Protein AF-A0A8S2YFB3-F1 (afdb_monomer)

Structure (mmCIF, N/CA/C/O backbone):
data_AF-A0A8S2YFB3-F1
#
_entry.id   AF-A0A8S2YFB3-F1
#
loop_
_atom_site.group_PDB
_atom_site.id
_atom_site.type_symbol
_atom_site.label_atom_id
_atom_site.label_alt_id
_atom_site.label_comp_id
_atom_site.label_asym_id
_atom_site.label_entity_id
_atom_site.label_seq_id
_atom_site.pdbx_PDB_ins_code
_atom_site.Cartn_x
_atom_site.Cartn_y
_atom_site.Cartn_z
_atom_site.occupancy
_atom_site.B_iso_or_equiv
_atom_site.auth_seq_id
_atom_site.auth_comp_id
_atom_site.auth_asym_id
_atom_site.auth_atom_id
_atom_site.pdbx_PDB_model_num
ATOM 1 N N . ILE A 1 1 ? -1.501 19.693 7.434 1.00 49.97 1 ILE A N 1
ATOM 2 C CA . ILE A 1 1 ? -2.723 18.866 7.502 1.00 49.97 1 ILE A CA 1
ATOM 3 C C . ILE A 1 1 ? -2.506 17.859 6.420 1.00 49.97 1 ILE A C 1
ATOM 5 O O . ILE A 1 1 ? -2.488 18.239 5.253 1.00 49.97 1 ILE A O 1
ATOM 9 N N . ASP A 1 2 ? -2.258 16.641 6.848 1.00 79.56 2 ASP A N 1
ATOM 10 C CA . ASP A 1 2 ? -1.669 15.637 5.988 1.00 79.56 2 ASP A CA 1
ATOM 11 C C . ASP A 1 2 ? -2.846 14.886 5.369 1.00 79.56 2 ASP A C 1
ATOM 13 O O . ASP A 1 2 ? -3.764 14.430 6.065 1.00 79.56 2 ASP A O 1
ATOM 17 N N . VAL A 1 3 ? -2.932 14.944 4.041 1.00 84.69 3 VAL A N 1
ATOM 18 C CA . VAL A 1 3 ? -4.125 14.548 3.277 1.00 84.69 3 VAL A CA 1
ATOM 19 C C . VAL A 1 3 ? -4.432 13.071 3.512 1.00 84.69 3 VAL A C 1
ATOM 21 O O . VAL A 1 3 ? -5.593 12.681 3.637 1.00 84.69 3 VAL A O 1
ATOM 24 N N . GLU A 1 4 ? -3.391 12.262 3.649 1.00 85.88 4 GLU A N 1
ATOM 25 C CA . GLU A 1 4 ? -3.441 10.858 4.012 1.00 85.88 4 GLU A CA 1
ATOM 26 C C . GLU A 1 4 ? -4.167 10.621 5.342 1.00 85.88 4 GLU A C 1
ATOM 28 O O . GLU A 1 4 ? -5.025 9.741 5.409 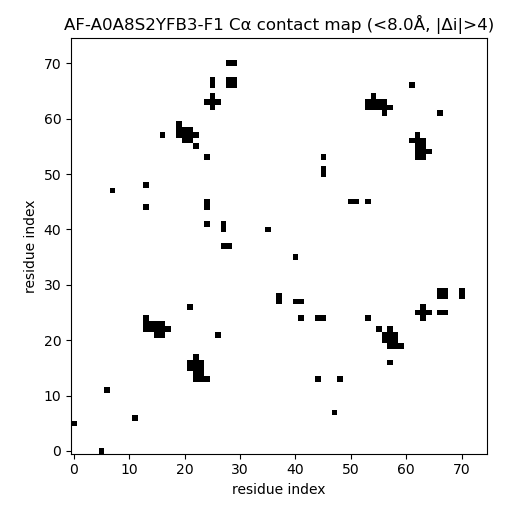1.00 85.88 4 GLU A O 1
ATOM 33 N N . GLN A 1 5 ? -3.930 11.440 6.372 1.00 87.88 5 GLN A N 1
ATOM 34 C CA . GLN A 1 5 ? -4.586 11.274 7.669 1.00 87.88 5 GLN A CA 1
ATOM 35 C C . GLN A 1 5 ? -6.080 11.600 7.580 1.00 87.88 5 GLN A C 1
ATOM 37 O O . GLN A 1 5 ? -6.898 10.853 8.113 1.00 87.88 5 GLN A O 1
ATOM 42 N N . ILE A 1 6 ? -6.458 12.649 6.835 1.00 92.12 6 ILE A N 1
ATOM 43 C CA . ILE A 1 6 ? -7.875 12.962 6.582 1.00 92.12 6 ILE A CA 1
ATOM 44 C C . ILE A 1 6 ? -8.567 11.768 5.915 1.00 92.12 6 ILE A C 1
ATOM 46 O O . ILE A 1 6 ? -9.671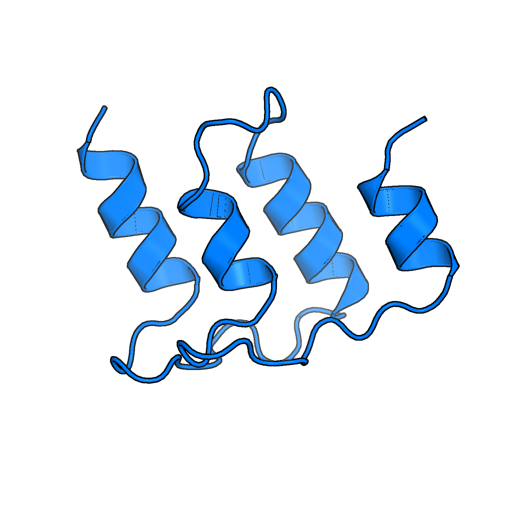 11.392 6.311 1.00 92.12 6 ILE A O 1
ATOM 50 N N . LEU A 1 7 ? -7.949 11.182 4.886 1.00 90.44 7 LEU A N 1
ATOM 51 C CA . LEU A 1 7 ? -8.540 10.064 4.148 1.00 90.44 7 LEU A CA 1
ATOM 52 C C . LEU A 1 7 ? -8.716 8.828 5.039 1.00 90.44 7 LEU A C 1
ATOM 54 O O . LEU A 1 7 ? -9.758 8.171 4.976 1.00 90.44 7 LEU A O 1
ATOM 58 N N . LEU A 1 8 ? -7.731 8.537 5.890 1.00 90.94 8 LEU A N 1
ATOM 59 C CA . LEU A 1 8 ? -7.805 7.445 6.859 1.00 90.94 8 LEU A CA 1
ATOM 60 C C . LEU A 1 8 ? -8.908 7.675 7.898 1.00 90.94 8 LEU A C 1
ATOM 62 O O . LEU A 1 8 ? -9.700 6.767 8.154 1.00 90.94 8 LEU A O 1
ATOM 66 N N . ASP A 1 9 ? -9.019 8.890 8.432 1.00 92.00 9 ASP A N 1
ATOM 67 C CA . ASP A 1 9 ? -10.037 9.252 9.425 1.00 92.00 9 ASP A CA 1
ATOM 68 C C . ASP A 1 9 ? -11.463 9.173 8.853 1.00 92.00 9 ASP A C 1
ATOM 70 O O . ASP A 1 9 ? -12.418 8.899 9.581 1.00 92.00 9 ASP A O 1
ATOM 74 N N . ASN A 1 10 ? -11.618 9.351 7.537 1.00 93.88 10 ASN A N 1
ATOM 75 C CA . ASN A 1 10 ? -12.894 9.204 6.832 1.00 93.88 10 ASN A CA 1
ATOM 76 C C . ASN A 1 10 ? -13.225 7.751 6.436 1.00 93.88 10 ASN A C 1
ATOM 78 O O . ASN A 1 10 ? -14.221 7.518 5.751 1.00 93.88 10 ASN A O 1
ATOM 82 N N . GLY A 1 11 ? -12.432 6.7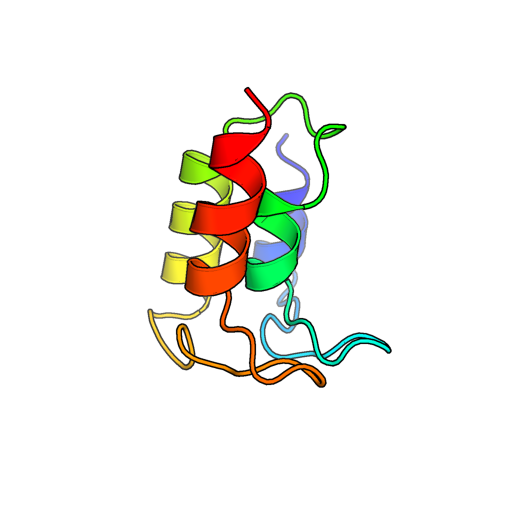64 6.865 1.00 89.06 11 GLY A N 1
ATOM 83 C CA . GLY A 1 11 ? -12.723 5.348 6.630 1.00 89.06 11 GLY A CA 1
ATOM 84 C C . GLY A 1 11 ? -12.461 4.886 5.196 1.00 89.06 11 GLY A C 1
ATOM 85 O O . GLY A 1 11 ? -13.187 4.029 4.693 1.00 89.06 11 GLY A O 1
ATOM 86 N N . CYS A 1 12 ? -11.446 5.450 4.535 1.00 90.81 12 CYS A N 1
ATOM 87 C CA . CYS A 1 12 ? -10.987 4.975 3.230 1.00 90.81 12 CYS A CA 1
ATOM 88 C C . CYS A 1 12 ? -10.693 3.461 3.248 1.00 90.81 12 CYS A C 1
ATOM 90 O O . CYS A 1 12 ? -10.079 2.943 4.185 1.00 90.81 12 CYS A O 1
ATOM 92 N N . ASP A 1 13 ? -11.111 2.752 2.197 1.00 92.62 13 ASP A N 1
ATOM 93 C CA . ASP A 1 13 ? -10.847 1.321 2.047 1.00 92.62 13 ASP A CA 1
ATOM 94 C C . ASP A 1 13 ? -9.465 1.080 1.417 1.00 92.62 13 ASP A C 1
ATOM 96 O O . ASP A 1 13 ? -9.236 1.287 0.224 1.00 92.62 13 ASP A O 1
ATOM 100 N N . LEU A 1 14 ? -8.541 0.609 2.255 1.00 93.62 14 LEU A N 1
ATOM 101 C CA . LEU A 1 14 ? -7.145 0.338 1.912 1.00 93.62 14 LEU A CA 1
ATOM 102 C C . LEU A 1 14 ? -6.932 -0.989 1.166 1.00 93.62 14 LEU A C 1
ATOM 104 O O . LEU A 1 14 ? -5.796 -1.318 0.827 1.00 93.62 14 LEU A O 1
ATOM 108 N N . PHE A 1 15 ? -7.990 -1.762 0.919 1.00 93.44 15 PHE A N 1
ATOM 109 C CA . PHE A 1 15 ? -7.924 -3.038 0.200 1.00 93.44 15 PHE A CA 1
ATOM 110 C C . PHE A 1 15 ? -8.503 -2.948 -1.217 1.00 93.44 15 PHE A C 1
ATOM 112 O O . PHE A 1 15 ? -8.489 -3.941 -1.951 1.00 93.44 15 PHE A O 1
ATOM 119 N N . ILE A 1 16 ? -8.981 -1.768 -1.627 1.00 94.00 16 ILE A N 1
ATOM 120 C CA . ILE A 1 16 ? -9.424 -1.528 -3.001 1.00 94.00 16 ILE A CA 1
ATOM 121 C C . ILE A 1 16 ? -8.239 -1.690 -3.946 1.00 94.00 16 ILE A C 1
ATOM 123 O O . ILE A 1 16 ? -7.176 -1.103 -3.750 1.00 94.00 16 ILE A O 1
ATOM 127 N N . LYS A 1 17 ? -8.458 -2.474 -5.001 1.00 94.19 17 LYS A N 1
ATOM 128 C CA . LYS A 1 17 ? -7.514 -2.644 -6.099 1.00 94.19 17 LYS A CA 1
ATOM 129 C C . LYS A 1 17 ? -7.838 -1.676 -7.231 1.00 94.19 17 LYS A C 1
ATOM 131 O O . LYS A 1 17 ? -8.998 -1.541 -7.622 1.00 94.19 17 LYS A O 1
ATOM 136 N N . ASP A 1 18 ? -6.813 -1.039 -7.779 1.00 93.44 18 ASP A N 1
ATOM 137 C CA . ASP A 1 18 ? -6.929 -0.290 -9.026 1.00 93.44 18 ASP A CA 1
ATOM 138 C C . ASP A 1 18 ? -6.967 -1.221 -10.261 1.00 93.44 18 ASP A C 1
ATOM 140 O O . ASP A 1 18 ? -7.060 -2.447 -10.157 1.00 93.44 18 ASP A O 1
ATOM 144 N N . LYS A 1 19 ? -6.885 -0.638 -11.465 1.00 95.75 19 LYS A N 1
ATOM 145 C CA . LYS A 1 19 ? -6.901 -1.386 -12.737 1.00 95.75 19 LYS A CA 1
ATOM 146 C C . LYS A 1 19 ? -5.712 -2.343 -12.905 1.00 95.75 19 LYS A C 1
ATOM 148 O O . LYS A 1 19 ? -5.826 -3.311 -13.653 1.00 95.75 19 LYS A O 1
ATOM 153 N N . SER A 1 20 ? -4.603 -2.078 -12.224 1.00 94.19 20 SER A N 1
ATOM 154 C CA . SER A 1 20 ? -3.392 -2.901 -12.223 1.00 94.19 20 SER A CA 1
ATOM 155 C C . SER A 1 20 ? -3.405 -3.945 -11.102 1.00 94.19 20 SER A C 1
ATOM 157 O O . SER A 1 20 ? -2.467 -4.728 -10.975 1.00 94.19 20 SER A O 1
ATOM 159 N N . GLY A 1 21 ? -4.467 -3.996 -10.293 1.00 95.62 21 GLY A N 1
ATOM 160 C CA . GLY A 1 21 ? -4.550 -4.882 -9.136 1.00 95.62 21 GLY A CA 1
ATOM 161 C C . GLY A 1 21 ? -3.821 -4.339 -7.904 1.00 95.62 21 GLY A C 1
ATOM 162 O 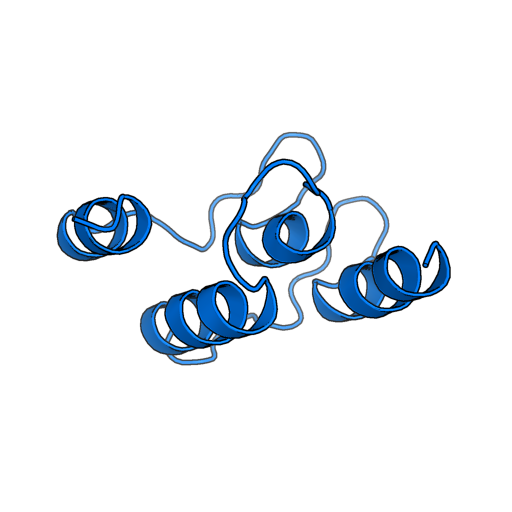O . GLY A 1 21 ? -3.725 -5.050 -6.904 1.00 95.62 21 GLY A O 1
ATOM 163 N N . ASN A 1 22 ? -3.315 -3.105 -7.957 1.00 94.75 22 ASN A N 1
ATOM 164 C CA . ASN A 1 22 ? -2.562 -2.494 -6.872 1.00 94.75 22 ASN A CA 1
ATOM 165 C C . ASN A 1 22 ? -3.516 -1.997 -5.782 1.00 94.75 22 ASN A C 1
ATOM 167 O O . ASN A 1 22 ? -4.444 -1.236 -6.057 1.00 94.75 22 ASN A O 1
ATOM 171 N N . ILE A 1 23 ? -3.256 -2.393 -4.536 1.00 94.38 23 ILE A N 1
ATOM 172 C CA . ILE A 1 23 ? -3.762 -1.686 -3.345 1.00 94.38 23 ILE A CA 1
ATOM 173 C C . ILE A 1 23 ? -2.929 -0.420 -3.084 1.00 94.38 23 ILE A C 1
ATOM 175 O O . ILE A 1 23 ? -1.782 -0.379 -3.535 1.00 94.38 23 ILE A O 1
ATOM 179 N N . PRO A 1 24 ? -3.415 0.570 -2.308 1.00 91.81 24 PRO A N 1
ATOM 180 C CA . PRO A 1 24 ? -2.678 1.803 -2.013 1.00 91.81 24 PRO A CA 1
ATOM 181 C C . PRO A 1 24 ? -1.222 1.584 -1.588 1.00 91.81 24 PRO A C 1
ATOM 183 O O . PRO A 1 24 ? -0.344 2.318 -2.031 1.00 91.81 24 PRO A O 1
ATOM 186 N N . LEU A 1 25 ? -0.944 0.523 -0.817 1.00 92.50 25 LEU A N 1
ATOM 187 C CA . LEU A 1 25 ? 0.407 0.188 -0.359 1.00 92.50 25 LEU A CA 1
ATOM 188 C C . LEU A 1 25 ? 1.402 -0.111 -1.500 1.00 92.50 25 LEU A C 1
ATOM 190 O O . LEU A 1 25 ? 2.584 0.173 -1.353 1.00 92.50 25 LEU A O 1
ATOM 194 N N . HIS A 1 26 ? 0.946 -0.638 -2.643 1.00 93.19 26 HIS A N 1
ATOM 195 C CA . HIS A 1 26 ? 1.799 -0.822 -3.829 1.00 93.19 26 HIS A CA 1
ATOM 196 C C . HIS A 1 26 ? 2.299 0.513 -4.375 1.00 93.19 26 HIS A C 1
ATOM 198 O O . HIS A 1 26 ? 3.449 0.629 -4.787 1.00 93.19 26 HIS A O 1
ATOM 204 N N . ASN A 1 27 ? 1.426 1.519 -4.375 1.00 90.19 27 ASN A N 1
ATOM 205 C CA . ASN A 1 27 ? 1.672 2.781 -5.058 1.00 90.19 27 ASN A CA 1
ATOM 206 C C . ASN A 1 27 ? 2.582 3.720 -4.254 1.00 90.19 27 ASN A C 1
ATOM 208 O O . ASN A 1 27 ? 3.167 4.624 -4.845 1.00 90.19 27 ASN A O 1
ATOM 212 N N . VAL A 1 28 ? 2.772 3.458 -2.952 1.00 88.69 28 VAL A N 1
ATOM 213 C CA . VAL A 1 28 ? 3.650 4.236 -2.057 1.00 88.69 28 VAL A CA 1
ATOM 214 C C . VAL A 1 28 ? 5.063 4.397 -2.621 1.00 88.69 28 VAL A C 1
ATOM 216 O O . VAL A 1 28 ? 5.667 5.451 -2.472 1.00 88.69 28 VAL A O 1
ATOM 219 N N . PHE A 1 29 ? 5.586 3.371 -3.293 1.00 84.06 29 PHE A N 1
ATOM 220 C CA . PHE A 1 29 ? 6.953 3.378 -3.821 1.00 84.06 29 PHE A CA 1
ATOM 221 C C . PHE A 1 29 ? 7.028 3.681 -5.320 1.00 84.06 29 PHE A C 1
ATOM 223 O O . PHE A 1 29 ? 8.122 3.751 -5.873 1.00 84.06 29 PHE A O 1
ATOM 230 N N . VAL A 1 30 ? 5.894 3.796 -6.012 1.00 80.25 30 VAL A N 1
ATOM 231 C CA . VAL A 1 30 ? 5.860 3.944 -7.477 1.00 80.25 30 VAL A CA 1
ATOM 232 C C . VAL A 1 30 ? 5.803 5.415 -7.880 1.00 80.25 30 VAL A C 1
ATOM 234 O O . VAL A 1 30 ? 6.405 5.795 -8.885 1.00 80.25 30 VAL A O 1
ATOM 237 N N . ASP A 1 31 ? 5.113 6.249 -7.099 1.00 72.25 31 ASP A N 1
ATOM 238 C CA . ASP A 1 31 ? 4.954 7.667 -7.414 1.00 72.25 31 ASP A CA 1
ATOM 239 C C . ASP A 1 31 ? 6.008 8.525 -6.700 1.00 72.25 31 ASP A C 1
ATOM 241 O O . ASP A 1 31 ? 5.966 8.725 -5.490 1.00 72.25 31 ASP A O 1
ATOM 245 N N . LYS A 1 32 ? 6.965 9.050 -7.472 1.00 65.38 32 LYS A N 1
ATOM 246 C CA . LYS A 1 32 ? 8.044 9.925 -6.978 1.00 65.38 32 LYS A CA 1
ATOM 247 C C . LYS A 1 32 ? 7.601 11.381 -6.780 1.00 65.38 32 LYS A C 1
ATOM 249 O O . LYS A 1 32 ? 8.426 12.220 -6.431 1.00 65.38 32 LYS A O 1
ATOM 254 N N . ASN A 1 33 ? 6.338 11.706 -7.066 1.00 57.78 33 ASN A N 1
ATOM 255 C CA . ASN A 1 33 ? 5.833 13.081 -6.997 1.00 57.78 33 ASN A CA 1
ATOM 256 C C . ASN A 1 33 ? 5.324 13.478 -5.609 1.00 57.78 33 ASN A C 1
ATOM 258 O O . ASN A 1 33 ? 4.948 14.634 -5.409 1.00 57.78 33 ASN A O 1
ATOM 262 N N . VAL A 1 34 ? 5.296 12.545 -4.661 1.00 56.47 34 VAL A N 1
ATOM 263 C CA . VAL A 1 34 ? 4.945 12.844 -3.278 1.00 56.47 34 VAL A CA 1
ATOM 264 C C . VAL A 1 34 ? 6.226 13.317 -2.597 1.00 56.47 34 VAL A C 1
ATOM 266 O O . VAL A 1 34 ? 7.194 12.572 -2.513 1.00 56.47 34 VAL A O 1
ATOM 269 N N . GLY A 1 35 ? 6.268 14.578 -2.162 1.00 59.03 35 GLY A N 1
ATOM 270 C CA . GLY A 1 35 ? 7.409 15.134 -1.419 1.00 59.03 35 GLY A CA 1
ATOM 271 C C . GLY A 1 35 ? 7.603 14.522 -0.025 1.00 59.03 35 GLY A C 1
ATOM 272 O O . GLY A 1 35 ? 8.491 14.962 0.702 1.00 59.03 35 GLY A O 1
ATOM 273 N N . ASP A 1 36 ? 6.776 13.539 0.328 1.00 66.38 36 ASP A N 1
ATOM 274 C CA . ASP A 1 36 ? 6.760 12.841 1.604 1.00 66.38 36 ASP A CA 1
ATOM 275 C C . ASP A 1 36 ? 7.626 11.578 1.544 1.00 66.38 36 ASP A C 1
ATOM 277 O O . ASP A 1 36 ? 7.768 10.942 0.496 1.00 66.38 36 ASP A O 1
ATOM 281 N N . ASP A 1 37 ? 8.210 11.202 2.682 1.00 81.69 37 ASP A N 1
ATOM 282 C CA . ASP A 1 37 ? 9.006 9.983 2.796 1.00 81.69 37 ASP A CA 1
ATOM 283 C C . ASP A 1 37 ? 8.104 8.753 2.543 1.00 81.69 37 ASP A C 1
ATOM 285 O O . ASP A 1 37 ? 7.176 8.493 3.322 1.00 81.6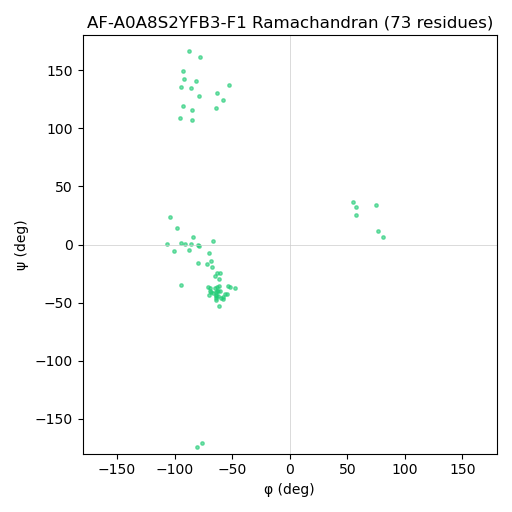9 37 ASP A O 1
ATOM 289 N N . PRO A 1 38 ? 8.357 7.945 1.492 1.00 84.25 38 PRO A N 1
ATOM 290 C CA . PRO A 1 38 ? 7.547 6.764 1.203 1.00 84.25 38 PRO A CA 1
ATOM 291 C C . PRO A 1 38 ? 7.567 5.748 2.356 1.00 84.25 38 PRO A C 1
ATOM 293 O O . PRO A 1 38 ? 6.624 4.971 2.517 1.00 84.25 38 PRO A O 1
ATOM 296 N N . VAL A 1 39 ? 8.602 5.747 3.202 1.00 86.06 39 VAL A N 1
ATOM 297 C CA . VAL A 1 39 ? 8.659 4.895 4.395 1.00 86.06 39 VAL A CA 1
ATOM 298 C C . VAL A 1 39 ? 7.629 5.339 5.433 1.00 86.06 39 VAL A C 1
ATOM 300 O O . VAL A 1 39 ? 6.958 4.488 6.022 1.00 86.06 39 VAL A O 1
ATOM 303 N N . GLU A 1 40 ? 7.452 6.645 5.635 1.00 88.06 40 GLU A N 1
ATOM 304 C CA . GLU A 1 40 ? 6.468 7.186 6.576 1.00 88.06 40 GLU A CA 1
ATOM 305 C C . GLU A 1 40 ? 5.042 6.833 6.139 1.00 88.06 40 GLU A C 1
ATOM 307 O O . GLU A 1 40 ? 4.274 6.257 6.921 1.00 88.06 40 GLU A O 1
ATOM 312 N N . LEU A 1 41 ? 4.727 7.052 4.859 1.00 88.00 41 LEU A N 1
ATOM 313 C CA . LEU A 1 41 ? 3.427 6.706 4.289 1.00 88.00 41 LEU A CA 1
ATOM 314 C C . LEU A 1 41 ? 3.164 5.191 4.342 1.00 88.00 41 LEU A C 1
ATOM 316 O O . LEU A 1 41 ? 2.063 4.756 4.695 1.00 88.00 41 LEU A O 1
ATOM 320 N N . CYS A 1 42 ? 4.182 4.368 4.071 1.00 90.50 42 CYS A N 1
ATOM 321 C CA . CYS A 1 42 ? 4.096 2.912 4.193 1.00 90.50 42 CYS A CA 1
ATOM 322 C C . CYS A 1 42 ? 3.757 2.481 5.628 1.00 90.50 42 CYS A C 1
ATOM 324 O O . CYS A 1 42 ? 2.864 1.651 5.838 1.00 90.50 42 CYS A O 1
ATOM 326 N N . VAL A 1 43 ? 4.429 3.057 6.631 1.00 91.62 43 VAL A N 1
ATOM 327 C CA . VAL A 1 43 ? 4.175 2.763 8.049 1.00 91.62 43 VAL A CA 1
ATOM 328 C C . VAL A 1 43 ? 2.766 3.193 8.454 1.00 91.62 43 VAL A C 1
ATOM 330 O O . VAL A 1 43 ? 2.080 2.437 9.149 1.00 91.62 43 VAL A O 1
ATOM 333 N N . LEU A 1 44 ? 2.321 4.374 8.023 1.00 91.81 44 LEU A N 1
ATOM 334 C CA . LEU A 1 44 ? 0.991 4.895 8.324 1.00 91.81 44 LEU A CA 1
ATOM 335 C C . LEU A 1 44 ? -0.111 3.987 7.758 1.00 91.81 44 LEU A C 1
ATOM 337 O O . LEU A 1 44 ? -0.973 3.516 8.506 1.00 91.81 44 LEU A O 1
ATOM 341 N N . ILE A 1 45 ? -0.042 3.674 6.461 1.00 91.38 45 ILE A N 1
ATOM 342 C CA . ILE A 1 45 ? -1.013 2.806 5.783 1.00 91.38 45 ILE A CA 1
ATOM 343 C C . ILE A 1 45 ? -0.992 1.402 6.400 1.00 91.38 45 ILE A C 1
ATOM 345 O O . ILE A 1 45 ? -2.048 0.859 6.724 1.00 91.38 45 ILE A O 1
ATOM 349 N N . SER A 1 46 ? 0.188 0.829 6.656 1.00 93.12 46 SER A N 1
ATOM 350 C CA . SER A 1 46 ? 0.312 -0.508 7.259 1.00 93.12 46 SER A CA 1
ATOM 351 C C . SER A 1 46 ? -0.332 -0.587 8.647 1.00 93.12 46 SER A C 1
ATOM 353 O O . SER A 1 46 ? -1.006 -1.572 8.969 1.00 93.12 46 SER A O 1
ATOM 355 N N . LYS A 1 47 ? -0.175 0.462 9.468 1.00 93.31 47 LYS A N 1
ATOM 356 C CA . LYS A 1 47 ? -0.852 0.572 10.768 1.00 93.31 47 LYS A CA 1
ATOM 357 C C . LYS A 1 47 ? -2.367 0.648 10.604 1.00 93.31 47 LYS A C 1
ATOM 359 O O . LYS A 1 47 ? -3.080 -0.075 11.301 1.00 93.31 47 LYS A O 1
ATOM 364 N N . ALA A 1 48 ? -2.861 1.468 9.676 1.00 92.75 48 ALA A N 1
ATOM 365 C CA . ALA A 1 48 ? -4.292 1.598 9.410 1.00 92.75 48 ALA A CA 1
ATOM 366 C C . ALA A 1 48 ? -4.918 0.287 8.894 1.00 92.75 48 ALA A C 1
ATOM 368 O O . ALA A 1 48 ? -6.005 -0.098 9.326 1.00 92.75 48 ALA A O 1
ATOM 369 N N . MET A 1 49 ? -4.183 -0.476 8.078 1.00 93.38 49 MET A N 1
ATOM 370 C CA . MET A 1 49 ? -4.551 -1.831 7.639 1.00 93.38 49 MET A CA 1
ATOM 371 C C . MET A 1 49 ? -4.482 -2.879 8.761 1.00 93.38 49 MET A C 1
ATOM 373 O O . MET A 1 49 ? -4.873 -4.031 8.559 1.00 93.38 49 MET A O 1
ATOM 377 N N . LYS A 1 50 ? -3.968 -2.518 9.946 1.00 93.75 50 LYS A N 1
ATOM 378 C CA . LYS A 1 50 ? -3.679 -3.441 11.055 1.00 93.75 50 LYS A CA 1
ATOM 379 C C . LYS A 1 50 ? -2.765 -4.590 10.618 1.00 93.75 50 LYS A C 1
ATOM 381 O O . LYS A 1 50 ? -2.948 -5.722 11.063 1.00 93.75 50 LYS A O 1
ATOM 386 N N . TYR A 1 51 ? -1.814 -4.293 9.731 1.00 89.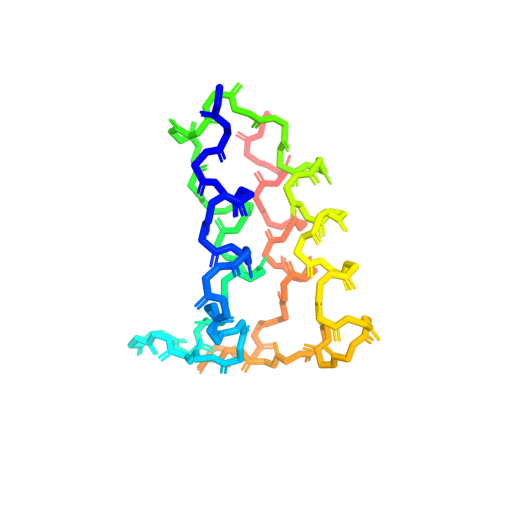44 51 TYR A N 1
ATOM 387 C CA . TYR A 1 51 ? -0.847 -5.242 9.173 1.00 89.44 51 TYR A CA 1
ATOM 388 C C . TYR A 1 51 ? -1.474 -6.456 8.465 1.00 89.44 51 TYR A C 1
ATOM 390 O O . TYR A 1 51 ? -0.861 -7.518 8.381 1.00 89.44 51 TYR A O 1
ATOM 398 N N . LYS A 1 52 ? -2.704 -6.321 7.955 1.00 90.62 52 LYS A N 1
ATOM 399 C CA . LYS A 1 52 ? -3.366 -7.365 7.164 1.00 90.62 52 LYS A CA 1
ATOM 400 C C . LYS A 1 52 ? -3.084 -7.176 5.678 1.00 90.62 52 LYS A C 1
ATOM 402 O O . LYS A 1 52 ? -3.078 -6.048 5.202 1.00 90.62 52 LYS A O 1
ATOM 407 N N . SER A 1 53 ? -2.909 -8.284 4.957 1.00 90.25 53 SER A N 1
ATOM 408 C CA . SER A 1 53 ? -2.813 -8.313 3.488 1.00 90.25 53 SER A CA 1
ATOM 409 C C . SER A 1 53 ? -1.688 -7.440 2.907 1.00 90.25 53 SER A C 1
ATOM 411 O O . SER A 1 53 ? -1.816 -6.892 1.811 1.00 90.25 53 SER A O 1
ATOM 413 N N . LEU A 1 54 ? -0.574 -7.307 3.635 1.00 91.56 54 LEU A N 1
ATOM 414 C CA . LEU A 1 54 ? 0.621 -6.582 3.175 1.00 91.56 54 LEU A CA 1
ATOM 415 C C . LEU A 1 54 ? 1.323 -7.290 2.007 1.00 91.56 54 LEU A C 1
ATOM 417 O O . LEU A 1 54 ? 2.104 -6.679 1.289 1.00 91.56 54 LEU A O 1
ATOM 421 N N . ASP A 1 55 ? 1.037 -8.575 1.832 1.00 94.62 55 ASP A N 1
ATOM 422 C CA . ASP A 1 55 ? 1.522 -9.477 0.793 1.00 94.62 55 ASP A CA 1
ATOM 423 C C . ASP A 1 55 ? 0.529 -9.627 -0.370 1.00 94.62 55 ASP A C 1
ATOM 425 O O . ASP A 1 55 ? 0.666 -10.532 -1.187 1.00 94.62 55 ASP A O 1
ATOM 429 N N . THR A 1 56 ? -0.479 -8.751 -0.464 1.00 95.00 56 THR A N 1
ATOM 430 C CA . THR A 1 56 ? -1.438 -8.786 -1.576 1.00 95.00 56 THR A CA 1
ATOM 431 C C . THR A 1 56 ? -0.695 -8.647 -2.896 1.00 95.00 56 THR A C 1
ATOM 433 O O . THR A 1 56 ? -0.023 -7.648 -3.113 1.00 95.00 56 THR A O 1
ATOM 436 N N . GLU A 1 57 ? -0.883 -9.603 -3.796 1.00 96.06 57 GLU A N 1
ATOM 437 C CA . GLU A 1 57 ? -0.357 -9.517 -5.152 1.00 96.06 57 GLU A CA 1
ATOM 438 C C . GLU A 1 57 ? -1.258 -8.657 -6.055 1.00 96.06 57 GLU A C 1
ATOM 440 O O . GLU A 1 57 ? -2.503 -8.715 -6.002 1.00 96.06 57 GLU A O 1
ATOM 445 N N . ASN A 1 58 ? -0.609 -7.862 -6.903 1.00 95.44 58 ASN A N 1
ATOM 446 C CA . ASN A 1 58 ? -1.231 -7.175 -8.024 1.00 95.44 58 ASN A CA 1
ATOM 447 C C . ASN A 1 58 ? -1.402 -8.112 -9.239 1.00 95.44 58 ASN A C 1
ATOM 449 O O . ASN A 1 58 ? -1.129 -9.311 -9.167 1.00 95.44 58 ASN A O 1
ATOM 453 N N . ASN A 1 59 ? -1.853 -7.580 -10.378 1.00 97.50 59 ASN A N 1
ATOM 454 C CA . ASN A 1 59 ? -2.106 -8.390 -11.578 1.00 97.50 59 ASN A CA 1
ATOM 455 C C . ASN A 1 59 ? -0.830 -8.967 -12.222 1.00 97.50 59 ASN A C 1
ATOM 457 O O . ASN A 1 59 ? -0.925 -9.862 -13.059 1.00 97.50 59 ASN A O 1
ATOM 461 N N . GLU A 1 60 ? 0.347 -8.469 -11.846 1.00 94.94 60 GLU A N 1
ATOM 462 C CA . GLU A 1 60 ? 1.652 -8.968 -12.289 1.00 94.94 60 GLU A CA 1
ATOM 463 C C . GLU A 1 60 ? 2.260 -9.984 -11.305 1.00 94.94 60 GLU A C 1
ATOM 465 O O . GLU A 1 60 ? 3.371 -10.459 -11.530 1.00 94.94 60 GLU A O 1
ATOM 470 N N . GLY A 1 61 ? 1.566 -10.316 -10.207 1.00 95.94 61 GLY A N 1
ATOM 471 C CA . GLY A 1 61 ? 2.116 -11.141 -9.124 1.00 95.94 61 GLY A CA 1
ATOM 472 C C . GLY A 1 61 ? 3.088 -10.381 -8.210 1.00 95.94 61 GLY A C 1
ATOM 473 O O .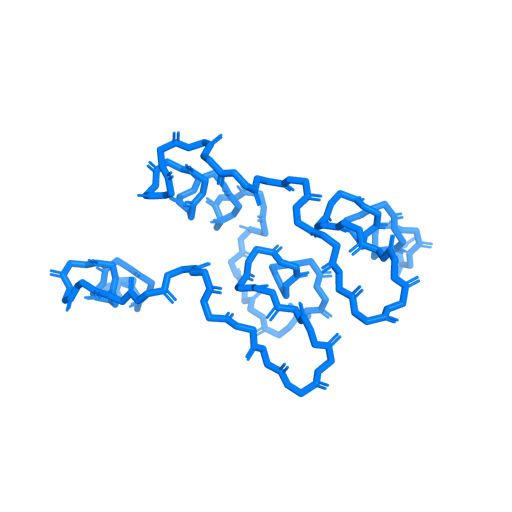 GLY A 1 61 ? 3.800 -10.980 -7.403 1.00 95.94 61 GLY A O 1
ATOM 474 N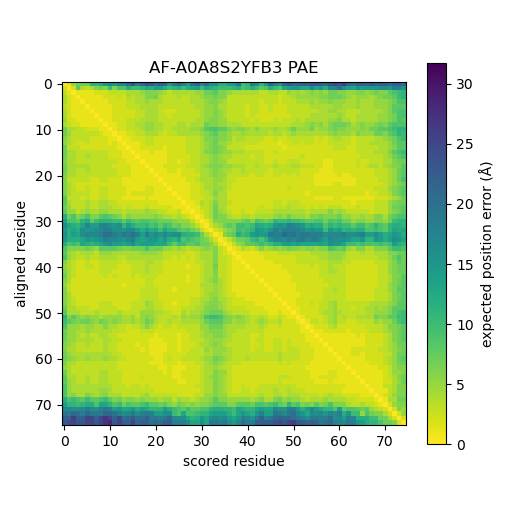 N . ASN A 1 62 ? 3.159 -9.052 -8.328 1.00 95.38 62 ASN A N 1
ATOM 475 C CA . ASN A 1 62 ? 4.020 -8.222 -7.497 1.00 95.38 62 ASN A CA 1
ATOM 476 C C . ASN A 1 62 ? 3.311 -7.865 -6.188 1.00 95.38 62 ASN A C 1
ATOM 478 O O . ASN A 1 62 ? 2.153 -7.464 -6.205 1.00 95.38 62 ASN A O 1
ATOM 482 N N . THR A 1 63 ? 4.017 -7.989 -5.063 1.00 95.19 63 THR A N 1
ATOM 483 C CA . THR A 1 63 ? 3.585 -7.474 -3.759 1.00 95.19 63 THR A CA 1
ATOM 484 C C . THR A 1 63 ? 4.050 -6.022 -3.605 1.00 95.19 63 THR A C 1
ATOM 486 O O . THR A 1 63 ? 4.958 -5.590 -4.330 1.00 95.19 63 THR A O 1
ATOM 489 N N . PRO A 1 64 ? 3.537 -5.261 -2.621 1.00 93.31 64 PRO A N 1
ATOM 490 C CA . PRO A 1 64 ? 4.063 -3.934 -2.317 1.00 93.31 64 PRO A CA 1
ATOM 491 C C . PRO A 1 64 ? 5.577 -3.934 -2.069 1.00 93.31 64 PRO A C 1
ATOM 493 O O . PRO A 1 64 ? 6.277 -3.020 -2.498 1.00 93.31 64 PRO A O 1
ATOM 496 N N . LEU A 1 65 ? 6.102 -4.996 -1.444 1.00 92.69 65 LEU A N 1
ATOM 497 C CA . LEU A 1 65 ? 7.536 -5.150 -1.209 1.00 92.69 65 LEU A CA 1
ATOM 498 C C . LEU A 1 65 ? 8.321 -5.396 -2.506 1.00 92.69 65 LEU A C 1
ATOM 500 O O . LEU A 1 65 ? 9.417 -4.857 -2.654 1.00 92.69 65 LEU A O 1
ATOM 504 N N . HIS A 1 66 ? 7.773 -6.165 -3.458 1.00 93.06 66 HIS A N 1
ATOM 505 C CA . HIS A 1 66 ? 8.399 -6.330 -4.776 1.00 93.06 66 HIS A CA 1
ATOM 506 C C . HIS A 1 66 ? 8.579 -4.970 -5.461 1.00 93.06 66 HIS A C 1
ATOM 508 O O . HIS A 1 66 ? 9.670 -4.672 -5.948 1.00 93.06 66 HIS A O 1
ATOM 514 N N . LEU A 1 67 ? 7.553 -4.114 -5.424 1.00 90.44 67 LEU A N 1
ATOM 515 C CA . LEU A 1 67 ? 7.637 -2.772 -5.999 1.00 90.44 67 LEU A CA 1
ATOM 516 C C . LEU A 1 67 ? 8.625 -1.879 -5.241 1.00 90.44 67 LEU A C 1
ATOM 518 O O . LEU A 1 67 ? 9.436 -1.223 -5.882 1.00 90.44 67 LEU A O 1
ATOM 522 N N . ALA A 1 68 ? 8.651 -1.920 -3.904 1.00 88.38 68 ALA A N 1
ATOM 523 C CA . ALA A 1 68 ? 9.604 -1.147 -3.100 1.00 88.38 68 ALA A CA 1
ATOM 524 C C . ALA A 1 68 ? 11.070 -1.406 -3.494 1.00 88.38 68 ALA A C 1
ATOM 526 O O . ALA A 1 68 ? 11.864 -0.471 -3.616 1.00 88.38 68 ALA A O 1
ATOM 527 N N . VAL A 1 69 ? 11.423 -2.675 -3.734 1.00 88.56 69 VAL A N 1
ATOM 528 C CA . VAL A 1 69 ? 12.775 -3.084 -4.149 1.00 88.56 69 VAL A CA 1
ATOM 529 C C . VAL A 1 69 ? 13.090 -2.651 -5.581 1.00 88.56 69 VAL A C 1
ATOM 531 O O . VAL A 1 69 ? 14.228 -2.295 -5.880 1.00 88.56 69 VAL A O 1
ATOM 534 N N . VAL A 1 70 ? 12.110 -2.687 -6.486 1.00 85.06 70 VAL A N 1
ATOM 535 C CA . VAL A 1 70 ? 12.310 -2.245 -7.875 1.00 85.06 70 VAL A CA 1
ATOM 536 C C . VAL A 1 70 ? 12.482 -0.726 -7.933 1.00 85.06 70 VAL A C 1
ATOM 538 O O . VAL A 1 70 ? 13.400 -0.242 -8.593 1.00 85.06 70 VAL A O 1
ATOM 541 N N . SER A 1 71 ? 11.662 0.020 -7.194 1.00 76.62 71 SER A N 1
ATOM 542 C CA . SER A 1 71 ? 11.675 1.483 -7.174 1.00 76.62 71 SER A CA 1
ATOM 543 C C . SER A 1 71 ? 12.960 2.082 -6.598 1.00 76.62 71 SER A C 1
ATOM 545 O O . SER A 1 71 ? 13.449 3.084 -7.120 1.00 76.62 71 SER A O 1
ATOM 547 N N . THR A 1 72 ? 13.536 1.454 -5.566 1.00 63.72 72 THR A N 1
ATOM 548 C CA . THR A 1 7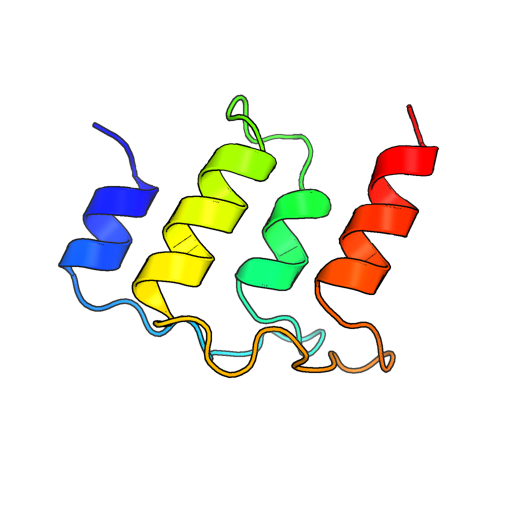2 ? 14.786 1.898 -4.909 1.00 63.72 72 THR A CA 1
ATOM 549 C C . THR A 1 72 ? 16.040 1.679 -5.758 1.00 63.72 72 THR A C 1
ATOM 551 O O . THR A 1 72 ? 17.070 2.287 -5.500 1.00 63.72 72 THR A O 1
ATOM 554 N N . ARG A 1 73 ? 15.990 0.839 -6.802 1.00 54.75 73 ARG A N 1
ATOM 555 C CA . ARG A 1 73 ? 17.144 0.585 -7.693 1.00 54.75 73 ARG A CA 1
ATOM 556 C C . ARG A 1 73 ? 17.280 1.588 -8.841 1.00 54.75 73 ARG A C 1
ATOM 558 O O . ARG A 1 73 ? 18.188 1.441 -9.656 1.00 54.75 73 ARG A O 1
ATOM 565 N N . CYS A 1 74 ? 16.384 2.568 -8.925 1.00 48.22 74 CYS A N 1
ATOM 566 C CA . CYS A 1 74 ? 16.466 3.680 -9.875 1.00 48.22 74 CYS A CA 1
ATOM 567 C C . CYS A 1 74 ? 16.923 4.995 -9.217 1.00 48.22 74 CYS A C 1
ATOM 569 O O . CYS A 1 74 ? 16.597 6.065 -9.740 1.00 48.22 74 CYS A O 1
ATOM 571 N N . GLU A 1 75 ? 17.622 4.913 -8.083 1.00 45.12 75 GLU A N 1
ATOM 572 C CA . GLU A 1 75 ? 18.359 6.021 -7.455 1.00 45.12 75 GLU A CA 1
ATOM 573 C C . GLU A 1 75 ? 19.837 6.023 -7.863 1.00 45.12 75 GLU A C 1
ATOM 575 O O . GLU A 1 75 ? 20.431 4.923 -7.971 1.00 45.12 75 GLU A O 1
#

Mean predicted aligned error: 4.84 Å

Solvent-accessible surface area (backbone atoms only — not comparable to full-atom values): 4520 Å² total; per-residue (Å²): 134,60,66,68,58,57,44,55,76,71,65,60,73,70,78,52,55,51,100,63,34,39,29,62,68,36,50,45,49,69,55,84,83,55,96,61,61,45,67,59,55,46,52,52,52,39,56,74,52,67,70,54,75,66,73,50,53,24,74,85,68,43,26,27,63,54,40,42,59,58,47,64,69,77,112

Organism: NCBI:txid392030

pLDDT: mean 86.17, std 12.67, range [45.12, 97.5]

Radius of gyration: 12.04 Å; Cα contacts (8 Å, |Δi|>4): 67; chains: 1; bounding box: 31×30×24 Å

Foldseek 3Di:
DDVLVVCLVVPPDQCDADPQGDGPLLCLLVDPPPPDDSVVVNVVSCVSVVVPCQCRATPVRDGSVNSNVVSVVVD

Secondary structure (DSSP, 8-state):
--HHHHHHHTT--TT---TTS--HHHHTTT-TT--S-HHHHHHHHHHHTTT-STT---TTS--HHHHHHHHHTT-

InterPro domains:
  IPR036770 Ankyrin repeat-containing domain superfamily [G3DSA:1.25.40.20] (1-75)
  IPR036770 Ankyrin repeat-containing domain superfamily [SSF48403] (4-73)

Sequence (75 aa):
IDVEQILLDNGCDLFIKDKSGNIPLHNVFVDKNVGDDPVELCVLISKAMKYKSLDTENNEGNTPLHLAVVSTRCE

Nearest PDB structures (foldseek):
  6dmw-assembly1_C  TM=7.325E-01  e=7.354E-02  Oryctolagus cuniculus
  4bet-assembly1_A  TM=7.629E-01  e=1.480E-01  Legionella pneumophila
  8ffo-assembly1_A  TM=6.799E-01  e=5.702E-02  Oryctolagus cuniculus
  4bep-assembly1_B  TM=7.894E-01  e=3.175E-01  Legionella pneumophila
  4bes-assembly1_A-2  TM=7.108E-01  e=2.623E-01  Legionella pneumophila subsp. pneumophila str. Philadelphia 1